Protein AF-A0A2V5LAB4-F1 (afdb_monomer_lite)

Radius of gyration: 20.46 Å; chains: 1; bounding box: 44×32×56 Å

Foldseek 3Di:
DVQVVLCPQLVVQLCVLCVVQQWDWDDDRPDIDIDHDVSCVVCVVVSVVSNQVSQVVSVHGDDPVPDDDDDLPDFDDDPQFTPSPATAHDPVLLVVLVVLLQCCLVPNNVVNCPVVPVCSLVVSVVSLVVRCVRPVVSSVVSVVSNVSGDD

Secondary structure (DSSP, 8-state):
-HHHHHTHHHHHHHHHHHHTTTEEEEEETTEEEEEE-HHHHHTHHHHHHHHHHHHHHTT----TTT-----TTS--EETTEE-SSS-B--HHHHHHHHHHHHHHHHH-GGGT-TT--TTHHHHHHHHHHHHHHH-HHHHHHHHHHHTT---

pLDDT: mean 91.55, std 5.49, range [58.28, 97.56]

InterPro domains:
  IPR000123 RNA-directed DNA polymerase (reverse transcriptase), msDNA [PR00866] (9-22)
  IPR000123 RNA-directed DNA polymerase (reverse transcriptase), msDNA [PR00866] (24-35)
  IPR000123 RNA-directed DNA polymerase (reverse transcriptase), msDNA [PR00866] (78-84)
  IPR000477 Reverse transcriptase domain [PS50878] (1-83)

Structure (mmCIF, N/CA/C/O backbone):
data_AF-A0A2V5LAB4-F1
#
_entry.id   AF-A0A2V5LAB4-F1
#
loop_
_atom_site.group_PDB
_atom_site.id
_atom_site.type_symbol
_atom_site.label_atom_id
_atom_site.label_alt_id
_atom_site.label_comp_id
_atom_site.label_asym_id
_atom_site.label_entity_id
_atom_site.label_seq_id
_atom_site.pdbx_PDB_ins_code
_atom_site.Cartn_x
_atom_site.Cartn_y
_atom_site.Cartn_z
_atom_site.occupancy
_atom_site.B_iso_or_equiv
_atom_site.auth_seq_id
_atom_site.auth_comp_id
_atom_site.auth_asym_id
_atom_site.auth_atom_id
_atom_site.pdbx_PDB_model_num
ATOM 1 N N . MET A 1 1 ? 6.592 -17.999 10.428 1.00 58.28 1 MET A N 1
ATOM 2 C CA . MET A 1 1 ? 5.174 -18.267 10.780 1.00 58.28 1 MET A CA 1
ATOM 3 C C . MET A 1 1 ? 4.836 -18.102 12.269 1.00 58.28 1 MET A C 1
ATOM 5 O O . MET A 1 1 ? 3.655 -18.005 12.567 1.00 58.28 1 MET A O 1
ATOM 9 N N . LEU A 1 2 ? 5.803 -17.979 13.193 1.00 68.94 2 LEU A N 1
ATOM 10 C CA . LEU A 1 2 ? 5.526 -17.732 14.624 1.00 68.94 2 LEU A CA 1
ATOM 11 C C . LEU A 1 2 ? 4.894 -16.354 14.903 1.00 68.94 2 LEU A C 1
ATOM 13 O O . LEU A 1 2 ? 3.949 -16.268 15.678 1.00 68.94 2 LEU A O 1
ATOM 17 N N . ALA A 1 3 ? 5.331 -15.303 14.199 1.00 68.25 3 ALA A N 1
ATOM 18 C CA . ALA A 1 3 ? 4.808 -13.942 14.380 1.00 68.25 3 ALA A CA 1
ATOM 19 C C . ALA A 1 3 ? 3.297 -13.800 14.084 1.00 68.25 3 ALA A C 1
ATOM 21 O O . ALA A 1 3 ? 2.609 -13.006 14.713 1.00 68.25 3 ALA A O 1
ATOM 22 N N . ASN A 1 4 ? 2.742 -14.590 13.157 1.00 76.69 4 ASN A N 1
ATOM 23 C CA . ASN A 1 4 ? 1.300 -14.548 12.875 1.00 76.69 4 ASN A CA 1
ATOM 24 C C . ASN A 1 4 ? 0.472 -15.225 13.975 1.00 76.69 4 ASN A C 1
ATOM 26 O O . ASN A 1 4 ? -0.653 -14.812 14.236 1.00 76.69 4 ASN A O 1
ATOM 30 N N . LEU A 1 5 ? 1.026 -16.252 14.626 1.00 77.44 5 LEU A N 1
ATOM 31 C CA . LEU A 1 5 ? 0.376 -16.941 15.741 1.00 77.44 5 LEU A CA 1
ATOM 32 C C . LEU A 1 5 ? 0.324 -16.054 16.987 1.00 77.44 5 LEU A C 1
ATOM 34 O O . LEU A 1 5 ? -0.711 -16.009 17.650 1.00 77.44 5 LEU A O 1
ATOM 38 N N . THR A 1 6 ? 1.396 -15.308 17.265 1.00 81.00 6 THR A N 1
ATOM 39 C CA . THR A 1 6 ? 1.445 -14.380 18.405 1.00 81.00 6 THR A CA 1
ATOM 40 C C . THR A 1 6 ? 0.463 -13.219 18.253 1.00 81.00 6 THR A C 1
ATOM 42 O O . THR A 1 6 ? -0.113 -12.782 19.241 1.00 81.00 6 THR A O 1
ATOM 45 N N . LEU A 1 7 ? 0.196 -12.768 17.022 1.00 87.12 7 LEU A N 1
ATOM 46 C CA . LEU A 1 7 ? -0.706 -11.642 16.750 1.00 87.12 7 LEU A CA 1
ATOM 47 C C . LEU A 1 7 ? -2.183 -12.040 16.608 1.00 87.12 7 LEU A C 1
ATOM 49 O O . LEU A 1 7 ? -3.032 -11.173 16.434 1.00 87.12 7 LEU A O 1
ATOM 53 N N . ARG A 1 8 ? -2.539 -13.326 16.719 1.00 89.50 8 ARG A N 1
ATOM 54 C CA . ARG A 1 8 ? -3.922 -13.787 16.491 1.00 89.50 8 ARG A CA 1
ATOM 55 C C . ARG A 1 8 ? -4.937 -13.144 17.447 1.00 89.50 8 ARG A C 1
ATOM 57 O O . ARG A 1 8 ? -6.062 -12.838 17.044 1.00 89.50 8 ARG A O 1
ATOM 64 N N . ARG A 1 9 ? -4.563 -12.966 18.720 1.00 92.00 9 ARG A N 1
ATOM 65 C CA . ARG A 1 9 ? -5.420 -12.307 19.722 1.00 92.00 9 ARG A CA 1
ATOM 66 C C . ARG A 1 9 ? -5.577 -10.821 19.424 1.00 92.00 9 ARG A C 1
ATOM 68 O O . ARG A 1 9 ? -6.711 -10.344 19.375 1.00 92.00 9 ARG A O 1
ATOM 75 N N . LEU A 1 10 ? -4.469 -10.146 19.114 1.00 93.69 10 LEU A N 1
ATOM 76 C CA . LEU A 1 10 ? -4.469 -8.763 18.650 1.00 93.69 10 LEU A CA 1
ATOM 77 C C . LEU A 1 10 ? -5.391 -8.576 17.438 1.00 93.69 10 LEU A C 1
ATOM 79 O O . LEU A 1 10 ? -6.288 -7.738 17.482 1.00 93.69 10 LEU A O 1
ATOM 83 N N . ASP A 1 11 ? -5.234 -9.403 16.404 1.00 94.44 11 ASP A N 1
ATOM 84 C CA . ASP A 1 11 ? -6.044 -9.350 15.183 1.00 94.44 11 ASP A CA 1
ATOM 85 C C . ASP A 1 11 ? -7.536 -9.506 15.477 1.00 94.44 11 ASP A C 1
ATOM 87 O O . ASP A 1 11 ? -8.357 -8.773 14.930 1.00 94.44 11 ASP A O 1
ATOM 91 N N . SER A 1 12 ? -7.895 -10.429 16.372 1.00 95.19 12 SER A N 1
ATOM 92 C CA . SER A 1 12 ? -9.293 -10.668 16.744 1.00 95.19 12 SER A CA 1
ATOM 93 C C . SER A 1 12 ? -9.901 -9.450 17.450 1.00 95.19 12 SER A C 1
ATOM 95 O O . SER A 1 12 ? -11.017 -9.038 17.131 1.00 95.19 12 SER A O 1
ATOM 97 N N . ARG A 1 13 ? -9.157 -8.830 18.376 1.00 97.12 13 ARG A N 1
ATOM 98 C CA . ARG A 1 13 ? -9.611 -7.637 19.109 1.00 97.12 13 ARG A CA 1
ATOM 99 C C . ARG A 1 13 ? -9.692 -6.407 18.212 1.00 97.12 13 ARG A C 1
ATOM 101 O O . ARG A 1 13 ? -10.677 -5.678 18.284 1.00 97.12 13 ARG A O 1
ATOM 108 N N . LEU A 1 14 ? -8.695 -6.190 17.354 1.00 96.88 14 LEU A N 1
ATOM 109 C CA . LEU A 1 14 ? -8.692 -5.086 16.392 1.00 96.88 14 LEU A CA 1
ATOM 110 C C . LEU A 1 14 ? -9.800 -5.239 15.348 1.00 96.88 14 LEU A C 1
ATOM 112 O O . LEU A 1 14 ? -10.445 -4.249 15.017 1.00 96.88 14 LEU A O 1
ATOM 116 N N . SER A 1 15 ? -10.079 -6.465 14.895 1.00 96.75 15 SER A N 1
ATOM 117 C CA . SER A 1 15 ? -11.211 -6.744 14.001 1.00 96.75 15 SER A CA 1
ATOM 118 C C . SER A 1 15 ? -12.547 -6.416 14.672 1.00 96.75 15 SER A C 1
ATOM 120 O O . SER A 1 15 ? -13.388 -5.753 14.072 1.00 96.75 15 SER A O 1
ATOM 122 N N . GLY A 1 16 ? -12.732 -6.817 15.936 1.00 96.81 16 GLY A N 1
ATOM 123 C CA . GLY A 1 16 ? -13.932 -6.471 16.705 1.00 96.81 16 GLY A CA 1
ATOM 124 C C . GLY A 1 16 ? -14.078 -4.964 16.940 1.00 96.81 16 GLY A C 1
ATOM 125 O O . GLY A 1 16 ? -15.166 -4.413 16.788 1.00 96.81 16 GLY A O 1
ATOM 126 N N . TRP A 1 17 ? -12.975 -4.278 17.253 1.00 97.56 17 TRP A N 1
ATOM 127 C CA . TRP A 1 17 ? -12.951 -2.822 17.415 1.00 97.56 17 TRP A CA 1
ATOM 128 C C . TRP A 1 17 ? -13.282 -2.082 16.117 1.00 97.56 17 TRP A C 1
ATOM 130 O O . TRP A 1 17 ? -14.062 -1.132 16.136 1.00 97.56 17 TRP A O 1
ATOM 140 N N . ALA A 1 18 ? -12.736 -2.540 14.988 1.00 96.81 18 ALA A N 1
ATOM 141 C CA . ALA A 1 18 ? -13.061 -2.014 13.669 1.00 96.81 18 ALA A CA 1
ATOM 142 C C . ALA A 1 18 ? -14.552 -2.203 13.352 1.00 96.81 18 ALA A C 1
ATOM 144 O O . ALA A 1 18 ? -15.227 -1.236 13.004 1.00 96.81 18 ALA A O 1
ATOM 145 N N . GLY A 1 19 ? -15.096 -3.399 13.600 1.00 96.31 19 GLY A N 1
ATOM 146 C CA . GLY A 1 19 ? -16.521 -3.683 13.419 1.00 96.31 19 GLY A CA 1
ATOM 147 C C . GLY A 1 19 ? -17.440 -2.771 14.240 1.00 96.31 19 GLY A C 1
ATOM 148 O O . GLY A 1 19 ? -18.453 -2.305 13.730 1.00 96.31 19 GLY A O 1
ATOM 149 N N . ALA A 1 20 ? -17.061 -2.422 15.475 1.00 95.44 20 ALA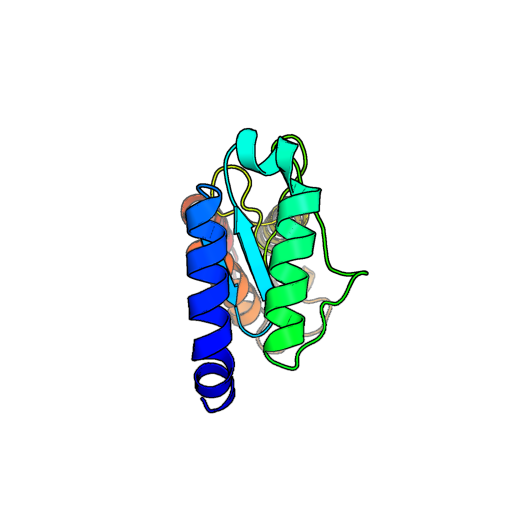 A N 1
ATOM 150 C CA . ALA A 1 20 ? -17.832 -1.501 16.321 1.00 95.44 20 ALA A CA 1
ATOM 151 C C . ALA A 1 20 ? -17.908 -0.055 15.779 1.00 95.44 20 ALA A C 1
ATOM 153 O O . ALA A 1 20 ? -18.730 0.738 16.242 1.00 95.44 20 ALA A O 1
ATOM 154 N N . PHE A 1 21 ? -17.050 0.297 14.820 1.00 94.94 21 PHE A N 1
ATOM 155 C CA . PHE A 1 21 ? -17.010 1.601 14.156 1.00 94.94 21 PHE A CA 1
ATOM 156 C C . PHE A 1 21 ? -17.391 1.532 12.672 1.00 94.94 21 PHE A C 1
ATOM 158 O O . PHE A 1 21 ? -17.196 2.522 11.968 1.00 94.94 21 PHE A O 1
ATOM 165 N N . ASP A 1 22 ? -17.916 0.395 12.200 1.00 94.56 22 ASP A N 1
ATOM 166 C CA . ASP A 1 22 ? -18.171 0.148 10.774 1.00 94.56 22 ASP A CA 1
ATOM 167 C C . ASP A 1 22 ? -16.910 0.388 9.914 1.00 94.56 22 ASP A C 1
ATOM 169 O O . ASP A 1 22 ? -16.917 1.036 8.866 1.00 94.56 22 ASP A O 1
ATOM 173 N N . ALA A 1 23 ? -15.773 -0.083 10.432 1.00 95.94 23 ALA A N 1
ATOM 174 C CA . ALA A 1 23 ? -14.464 0.024 9.812 1.00 95.94 23 ALA A CA 1
ATOM 175 C C . ALA A 1 23 ? -13.950 -1.352 9.373 1.00 95.94 23 ALA A C 1
ATOM 177 O O . ALA A 1 23 ? -14.206 -2.378 10.006 1.00 95.94 23 ALA A O 1
ATOM 178 N N . VAL A 1 24 ? -13.151 -1.362 8.311 1.00 95.69 24 VAL A N 1
ATOM 179 C CA . VAL A 1 24 ? -12.457 -2.543 7.797 1.00 95.69 24 VAL A CA 1
ATOM 180 C C . VAL A 1 24 ? -11.011 -2.514 8.270 1.00 95.69 24 VAL A C 1
ATOM 182 O O . VAL A 1 24 ? -10.303 -1.527 8.054 1.00 95.69 24 VAL A O 1
ATOM 185 N N . TYR A 1 25 ? -10.581 -3.610 8.892 1.00 96.00 25 TYR A N 1
ATOM 186 C CA . TYR A 1 25 ? -9.216 -3.835 9.356 1.00 96.00 25 TYR A CA 1
ATOM 187 C C . TYR A 1 25 ? -8.454 -4.754 8.399 1.00 96.00 25 TYR A C 1
ATOM 189 O O . TYR A 1 25 ? -8.953 -5.812 8.016 1.00 96.00 25 TYR A O 1
ATOM 197 N N . THR A 1 26 ? -7.217 -4.376 8.083 1.00 93.19 26 THR A N 1
ATOM 198 C CA . THR A 1 26 ? -6.272 -5.189 7.312 1.00 93.19 26 THR A CA 1
ATOM 199 C C . THR A 1 26 ? -4.893 -5.109 7.961 1.00 93.19 26 THR A C 1
ATOM 201 O O . THR A 1 26 ? -4.468 -4.032 8.378 1.00 93.19 26 THR A O 1
ATOM 204 N N . ARG A 1 27 ? -4.160 -6.228 8.004 1.00 91.88 27 ARG A N 1
ATOM 205 C CA . ARG A 1 27 ? -2.773 -6.281 8.490 1.00 91.88 27 ARG A CA 1
ATOM 206 C C . ARG A 1 27 ? -1.833 -6.868 7.449 1.00 91.88 27 ARG A C 1
ATOM 208 O O . ARG A 1 27 ? -2.132 -7.903 6.855 1.00 91.88 27 ARG A O 1
ATOM 215 N N . TYR A 1 28 ? -0.668 -6.250 7.295 1.00 88.75 28 TYR A N 1
ATOM 216 C CA . TYR A 1 28 ? 0.458 -6.797 6.546 1.00 88.75 28 TYR A CA 1
ATOM 217 C C . TYR A 1 28 ? 1.706 -6.771 7.430 1.00 88.75 28 TYR A C 1
ATOM 219 O O . TYR A 1 28 ? 2.227 -5.706 7.728 1.00 88.75 28 TYR A O 1
ATOM 227 N N . ALA A 1 29 ? 2.172 -7.943 7.873 1.00 86.88 29 ALA A N 1
ATOM 228 C CA . ALA A 1 29 ? 3.20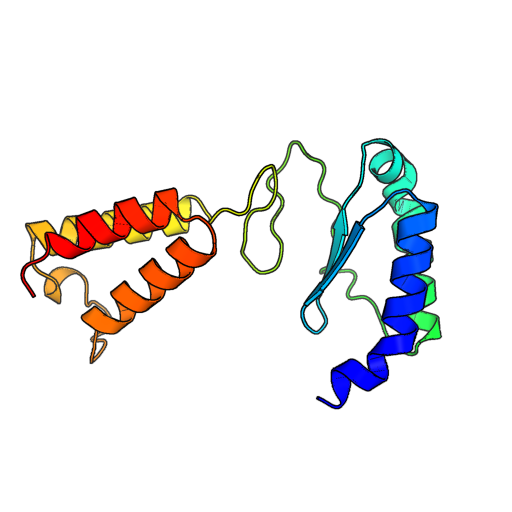7 -8.051 8.906 1.00 86.88 29 ALA A CA 1
ATOM 229 C C . ALA A 1 29 ? 2.846 -7.228 10.166 1.00 86.88 29 ALA A C 1
ATOM 231 O O . ALA A 1 29 ? 1.908 -7.613 10.871 1.00 86.88 29 ALA A O 1
ATOM 232 N N . ASP A 1 30 ? 3.570 -6.145 10.445 1.00 86.00 30 ASP A N 1
ATOM 233 C CA . ASP A 1 30 ? 3.363 -5.181 11.531 1.00 86.00 30 ASP A CA 1
ATOM 234 C C . ASP A 1 30 ? 2.553 -3.937 11.117 1.00 86.00 30 ASP A C 1
ATOM 236 O O . ASP A 1 30 ? 2.077 -3.201 11.984 1.00 86.00 30 ASP A O 1
ATOM 240 N N . ASP A 1 31 ? 2.341 -3.721 9.816 1.00 89.44 31 ASP A N 1
ATOM 241 C CA . ASP A 1 31 ? 1.534 -2.613 9.313 1.00 89.44 31 ASP A CA 1
ATOM 242 C C . ASP A 1 31 ? 0.039 -2.904 9.511 1.00 89.44 31 ASP A C 1
ATOM 244 O O . ASP A 1 31 ? -0.515 -3.865 8.967 1.00 89.44 31 ASP A O 1
ATOM 248 N N . LEU A 1 32 ? -0.624 -2.033 10.273 1.00 93.00 32 LEU A N 1
ATOM 249 C CA . LEU A 1 32 ? -2.066 -2.055 10.516 1.00 93.00 32 LEU A CA 1
ATOM 250 C C . LEU A 1 32 ? -2.741 -0.973 9.669 1.00 93.00 32 LEU A C 1
ATOM 252 O O . LEU A 1 32 ? -2.370 0.200 9.741 1.00 93.00 32 LEU A O 1
ATOM 256 N N . ALA A 1 33 ? -3.760 -1.348 8.904 1.00 94.62 33 ALA A N 1
ATOM 257 C CA . ALA A 1 33 ? -4.566 -0.431 8.111 1.00 94.62 33 ALA A CA 1
ATOM 258 C C . ALA A 1 33 ? -6.036 -0.521 8.523 1.00 94.62 33 ALA A C 1
ATOM 260 O O . ALA A 1 33 ? -6.592 -1.608 8.683 1.00 94.62 33 ALA A O 1
ATOM 261 N N . PHE A 1 34 ? -6.665 0.644 8.659 1.00 95.25 34 PHE A N 1
ATOM 262 C CA . PHE A 1 34 ? -8.085 0.779 8.953 1.00 95.25 34 PHE A CA 1
ATOM 263 C C . PHE A 1 34 ? -8.714 1.709 7.923 1.00 95.25 34 PHE A C 1
ATOM 265 O O . PHE A 1 34 ? -8.166 2.770 7.621 1.00 95.25 34 PHE A O 1
ATOM 272 N N . SER A 1 35 ? -9.861 1.313 7.384 1.00 93.50 35 SER A N 1
ATOM 273 C CA . SER A 1 35 ? -10.642 2.120 6.445 1.00 93.50 35 SER A CA 1
ATOM 274 C C . SER A 1 35 ? -12.101 2.153 6.874 1.00 93.50 35 SER A C 1
ATOM 276 O O . SER A 1 35 ? -12.567 1.237 7.541 1.00 93.50 35 SER A O 1
ATOM 278 N N . GLY A 1 36 ? -12.818 3.217 6.538 1.00 93.19 36 GLY A N 1
ATOM 279 C CA . GLY A 1 36 ? -14.211 3.380 6.931 1.00 93.19 36 GLY A CA 1
ATOM 280 C C . GLY A 1 36 ? -14.803 4.661 6.365 1.00 93.19 36 GLY A C 1
ATOM 281 O O . GLY A 1 36 ? -14.164 5.367 5.582 1.00 93.19 36 GLY A O 1
ATOM 282 N N . SER A 1 37 ? -16.041 4.944 6.755 1.00 91.75 37 SER A N 1
ATOM 283 C CA . SER A 1 37 ? -16.814 6.069 6.232 1.00 91.75 37 SER A CA 1
ATOM 284 C C . SER A 1 37 ? -16.415 7.418 6.852 1.00 91.75 37 SER A C 1
ATOM 286 O O . SER A 1 37 ? -15.557 7.515 7.737 1.00 91.75 37 SER A O 1
ATOM 288 N N . ALA A 1 38 ? -17.092 8.488 6.422 1.00 89.75 38 ALA A N 1
ATOM 289 C CA . ALA A 1 38 ? -16.983 9.799 7.058 1.00 89.75 38 ALA A CA 1
ATOM 290 C C . ALA A 1 38 ? -17.316 9.749 8.562 1.00 89.75 38 ALA A C 1
ATOM 292 O O . ALA A 1 38 ? -16.781 10.547 9.327 1.00 89.75 38 ALA A O 1
ATOM 293 N N . GLU A 1 39 ? -18.138 8.792 9.007 1.00 91.12 39 GLU A N 1
ATOM 294 C CA . GLU A 1 39 ? -18.451 8.610 10.425 1.00 91.12 39 GLU A CA 1
ATOM 295 C C . GLU A 1 39 ? -17.223 8.229 11.246 1.00 91.12 39 GLU A C 1
ATOM 297 O O . GLU A 1 39 ? -16.948 8.834 12.286 1.00 91.12 39 GLU A O 1
ATOM 302 N N . LEU A 1 40 ? -16.445 7.270 10.739 1.00 92.69 40 LEU A N 1
ATOM 303 C CA . LEU A 1 40 ? -15.176 6.893 11.341 1.00 92.69 40 LEU A CA 1
ATOM 304 C C . LEU A 1 40 ? -14.229 8.096 11.368 1.00 92.69 40 LEU A C 1
ATOM 306 O O . LEU A 1 40 ? -13.595 8.343 12.391 1.00 92.69 40 LEU A O 1
ATOM 310 N N . ALA A 1 41 ? -14.174 8.879 10.285 1.00 90.88 41 ALA A N 1
ATOM 311 C CA . ALA A 1 41 ? -13.324 10.066 10.213 1.00 90.88 41 ALA A CA 1
ATOM 312 C C . ALA A 1 41 ? -13.671 11.104 11.299 1.00 90.88 41 ALA A C 1
ATOM 314 O O . ALA A 1 41 ? -12.765 11.638 11.935 1.00 90.88 41 ALA A O 1
ATOM 315 N N . ARG A 1 42 ? -14.963 11.336 11.586 1.00 91.94 42 ARG A N 1
ATOM 316 C CA . ARG A 1 42 ? -15.403 12.232 12.679 1.00 91.94 42 ARG A CA 1
ATOM 317 C C . ARG A 1 42 ? -14.981 11.739 14.063 1.00 91.94 42 ARG A C 1
ATOM 319 O O . ARG A 1 42 ? -14.844 12.536 14.986 1.00 91.94 42 ARG A O 1
ATOM 326 N N . ARG A 1 43 ? -14.790 10.428 14.220 1.00 93.75 43 ARG A N 1
ATOM 327 C CA . ARG A 1 43 ? -14.442 9.767 15.486 1.00 93.75 43 ARG A CA 1
ATOM 328 C C . ARG A 1 43 ? -13.017 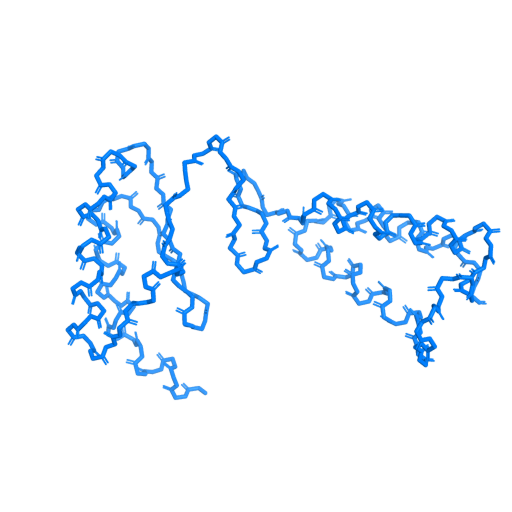9.205 15.482 1.00 93.75 43 ARG A C 1
ATOM 330 O O . ARG A 1 43 ? -12.692 8.381 16.339 1.00 93.75 43 ARG A O 1
ATOM 337 N N . ALA A 1 44 ? -12.168 9.655 14.556 1.00 92.31 44 ALA A N 1
ATOM 338 C CA . ALA A 1 44 ? -10.871 9.042 14.289 1.00 92.31 44 ALA A CA 1
ATOM 339 C C . ALA A 1 44 ? -9.947 9.052 15.516 1.00 92.31 44 ALA A C 1
ATOM 341 O O . ALA A 1 44 ? -9.325 8.038 15.818 1.00 92.31 44 ALA A O 1
ATOM 342 N N . ASP A 1 45 ? -9.923 10.135 16.294 1.00 92.88 45 ASP A N 1
ATOM 343 C CA . ASP A 1 45 ? -9.093 10.198 17.502 1.00 92.88 45 ASP A CA 1
ATOM 344 C C . ASP A 1 45 ? -9.535 9.186 18.567 1.00 92.88 45 ASP A C 1
ATOM 346 O O . ASP A 1 45 ? -8.709 8.539 19.212 1.00 92.88 45 ASP A O 1
ATOM 350 N N . ALA A 1 46 ? -10.849 9.026 18.759 1.00 94.25 46 ALA A N 1
ATOM 351 C CA . ALA A 1 46 ? -11.393 8.035 19.685 1.00 94.25 46 ALA A CA 1
ATOM 352 C C . ALA A 1 46 ? -11.091 6.610 19.205 1.00 94.25 46 ALA A C 1
ATOM 354 O O . ALA A 1 46 ? -10.706 5.756 20.006 1.00 94.25 46 ALA A O 1
ATOM 355 N N . PHE A 1 47 ? -11.207 6.383 17.896 1.00 95.44 47 PHE A N 1
ATOM 356 C CA . PHE A 1 47 ? -10.865 5.119 17.266 1.00 95.44 47 PHE A CA 1
ATOM 357 C C . PHE A 1 47 ? -9.388 4.758 17.470 1.00 95.44 47 PHE A C 1
ATOM 359 O O . PHE A 1 47 ? -9.089 3.664 17.953 1.00 95.44 47 PHE A O 1
ATOM 366 N N . VAL A 1 48 ? -8.472 5.687 17.171 1.00 94.75 48 VAL A N 1
ATOM 367 C CA . VAL A 1 48 ? -7.022 5.492 17.314 1.00 94.75 48 VAL A CA 1
ATOM 368 C C . VAL A 1 48 ? -6.644 5.248 18.771 1.00 94.75 48 VAL A C 1
ATOM 370 O O . VAL A 1 48 ? -5.853 4.348 19.038 1.00 94.75 48 VAL A O 1
ATOM 373 N N . ARG A 1 49 ? -7.235 5.970 19.734 1.00 94.69 49 ARG A N 1
ATOM 374 C CA . ARG A 1 49 ? -6.994 5.716 21.166 1.00 94.69 49 ARG A CA 1
ATOM 375 C C . ARG A 1 49 ? -7.419 4.310 21.594 1.00 94.69 49 ARG A C 1
ATOM 377 O O . ARG A 1 49 ? -6.688 3.661 22.339 1.00 94.69 49 ARG A O 1
ATOM 384 N N . GLY A 1 50 ? -8.574 3.834 21.129 1.00 95.88 50 GLY A N 1
ATOM 385 C CA . GLY A 1 50 ? -9.038 2.476 21.429 1.00 95.88 50 GLY A CA 1
ATOM 386 C C . GLY A 1 50 ? -8.142 1.405 20.811 1.00 95.88 50 GLY A C 1
ATOM 387 O O . GLY A 1 50 ? -7.722 0.480 21.506 1.00 95.88 50 GLY A O 1
ATOM 388 N N . ALA A 1 51 ? -7.757 1.583 19.546 1.00 95.25 51 ALA A N 1
ATOM 389 C CA . ALA A 1 51 ? -6.816 0.693 18.872 1.00 95.25 51 ALA A CA 1
ATOM 390 C C . ALA A 1 51 ? -5.448 0.676 19.578 1.00 95.25 51 ALA A C 1
ATOM 392 O O . ALA A 1 51 ? -4.899 -0.394 19.825 1.00 95.25 51 ALA A O 1
ATOM 393 N N . ALA A 1 52 ? -4.930 1.841 19.981 1.00 95.12 52 ALA A N 1
ATOM 394 C CA . ALA A 1 52 ? -3.682 1.960 20.733 1.00 95.12 52 ALA A CA 1
ATOM 395 C C . ALA A 1 52 ? -3.728 1.201 22.061 1.00 95.12 52 ALA A C 1
ATOM 397 O O . ALA A 1 52 ? -2.757 0.543 22.426 1.00 95.12 52 ALA A O 1
ATOM 398 N N . ARG A 1 53 ? -4.864 1.254 22.765 1.00 95.69 53 ARG A N 1
ATOM 399 C CA . ARG A 1 53 ? -5.047 0.517 24.015 1.00 95.69 53 ARG A CA 1
ATOM 400 C C . ARG A 1 53 ? -5.075 -0.991 23.795 1.00 95.69 53 ARG A C 1
ATOM 402 O O . ARG A 1 53 ? -4.411 -1.708 24.526 1.00 95.69 53 ARG A O 1
ATOM 409 N N . ILE A 1 54 ? -5.762 -1.459 22.754 1.00 96.00 54 ILE A N 1
ATOM 410 C CA . ILE A 1 54 ? -5.754 -2.880 22.379 1.00 96.00 54 ILE A CA 1
ATOM 411 C C . ILE A 1 54 ? -4.327 -3.349 22.066 1.00 96.00 54 ILE A C 1
ATOM 413 O O . ILE A 1 54 ? -3.915 -4.398 22.548 1.00 96.00 54 ILE A O 1
ATOM 417 N N . VAL A 1 55 ? -3.562 -2.564 21.303 1.00 94.44 55 VAL A N 1
ATOM 418 C CA . VAL A 1 55 ? -2.160 -2.874 20.974 1.00 94.44 55 VAL A CA 1
ATOM 419 C C . VAL A 1 55 ? -1.295 -2.948 22.238 1.00 94.44 55 VAL A C 1
ATOM 421 O O . VAL A 1 55 ? -0.530 -3.899 22.389 1.00 94.44 55 VAL A O 1
ATOM 424 N N . ALA A 1 56 ? -1.457 -1.999 23.164 1.00 94.44 56 ALA A N 1
ATOM 425 C CA . ALA A 1 56 ? -0.744 -1.984 24.441 1.00 94.44 56 ALA A CA 1
ATOM 426 C C . ALA A 1 56 ? -1.099 -3.179 25.340 1.00 94.44 56 ALA A C 1
ATOM 428 O O . ALA A 1 56 ? -0.204 -3.803 25.907 1.00 94.44 56 ALA A O 1
ATOM 429 N N . ASP A 1 57 ? -2.383 -3.533 25.432 1.00 94.56 57 ASP A N 1
ATOM 430 C CA . ASP A 1 57 ? -2.861 -4.666 26.233 1.00 94.56 57 ASP A CA 1
ATOM 431 C C . ASP A 1 57 ? -2.315 -6.014 25.728 1.00 94.56 57 ASP A C 1
ATOM 433 O O . ASP A 1 57 ? -2.175 -6.956 26.504 1.00 94.56 57 ASP A O 1
ATOM 437 N N . GLU A 1 58 ? -2.009 -6.121 24.432 1.00 92.44 58 GLU A N 1
ATOM 438 C CA . GLU A 1 58 ? -1.379 -7.305 23.830 1.00 92.44 58 GLU A CA 1
ATOM 439 C C . GLU A 1 58 ? 0.162 -7.268 23.919 1.00 92.44 58 GLU A C 1
ATOM 441 O O . GLU A 1 58 ? 0.834 -8.137 23.370 1.00 92.44 58 GLU A O 1
ATOM 446 N N . GLY A 1 59 ? 0.741 -6.285 24.621 1.00 91.81 59 GLY A N 1
ATOM 447 C CA . GLY A 1 59 ? 2.184 -6.185 24.861 1.00 91.81 59 GLY A CA 1
ATOM 448 C C . GLY A 1 59 ? 2.977 -5.513 23.737 1.00 91.81 59 GLY A C 1
ATOM 449 O O . GLY A 1 59 ? 4.195 -5.676 23.660 1.00 91.81 59 GLY A O 1
ATOM 450 N N . HIS A 1 60 ? 2.312 -4.755 22.862 1.00 90.81 60 HIS A N 1
ATOM 451 C CA . HIS A 1 60 ? 2.933 -4.051 21.742 1.00 90.81 60 HIS A CA 1
ATOM 452 C C . HIS A 1 60 ? 2.839 -2.527 21.902 1.00 90.81 60 HIS A C 1
ATOM 454 O O . HIS A 1 60 ? 2.056 -2.006 22.690 1.00 90.81 60 HIS A O 1
ATOM 460 N N . ALA A 1 61 ? 3.623 -1.783 21.122 1.00 89.44 61 ALA A N 1
ATOM 461 C CA . ALA A 1 61 ? 3.581 -0.323 21.109 1.00 89.44 61 ALA A CA 1
ATOM 462 C C . ALA A 1 61 ? 3.331 0.197 19.692 1.00 89.44 61 ALA A C 1
ATOM 464 O O . ALA A 1 61 ? 3.949 -0.264 18.733 1.00 89.44 61 ALA A O 1
ATOM 465 N N . LEU A 1 62 ? 2.444 1.187 19.560 1.00 89.62 62 LEU A N 1
ATOM 466 C CA . LEU A 1 62 ? 2.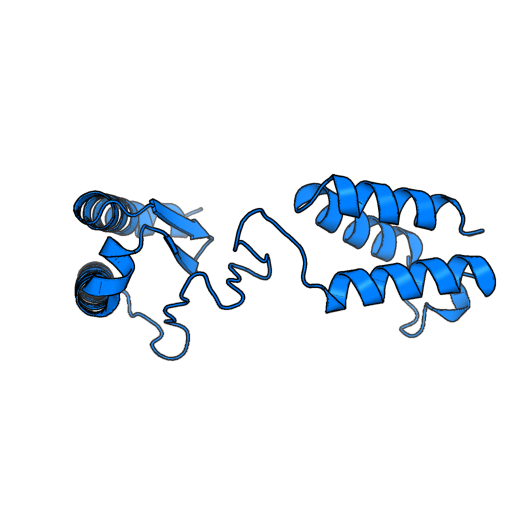260 1.893 18.295 1.00 89.62 62 LEU A CA 1
ATOM 467 C C . LEU A 1 62 ? 3.412 2.865 18.046 1.00 89.62 62 LEU A C 1
ATOM 469 O O . LEU A 1 62 ? 3.828 3.612 18.932 1.00 89.62 62 LEU A O 1
ATOM 473 N N . ASN A 1 63 ? 3.863 2.931 16.797 1.00 88.88 63 ASN A N 1
ATOM 474 C CA . ASN A 1 63 ? 4.796 3.962 16.370 1.00 88.88 63 ASN A CA 1
ATOM 475 C C . ASN A 1 63 ? 4.034 5.250 16.020 1.00 88.88 63 ASN A C 1
ATOM 477 O O . ASN A 1 63 ? 3.559 5.412 14.898 1.00 88.88 63 ASN A O 1
ATOM 481 N N . GLY A 1 64 ? 3.959 6.190 16.967 1.00 83.88 64 GLY A N 1
ATOM 482 C CA . GLY A 1 64 ? 3.233 7.454 16.791 1.00 83.88 64 GLY A CA 1
ATOM 483 C C . GLY A 1 64 ? 3.706 8.316 15.612 1.00 83.88 64 GLY A C 1
ATOM 484 O O . GLY A 1 64 ? 2.898 9.028 15.027 1.00 83.88 64 GLY A O 1
ATOM 485 N N . LEU A 1 65 ? 4.977 8.212 15.200 1.00 85.88 65 LEU A N 1
ATOM 486 C CA . LEU A 1 65 ? 5.499 8.926 14.023 1.00 85.88 65 LEU A CA 1
ATOM 487 C C . LEU A 1 65 ? 4.993 8.329 12.700 1.00 85.88 65 LEU A 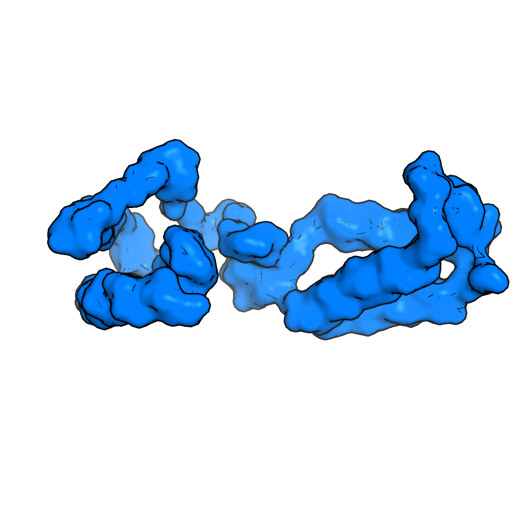C 1
ATOM 489 O O . LEU A 1 65 ? 4.970 9.010 11.668 1.00 85.88 65 LEU A O 1
ATOM 493 N N . LYS A 1 66 ? 4.616 7.046 12.719 1.00 84.69 66 LYS A N 1
ATOM 494 C CA . LYS A 1 66 ? 4.055 6.320 11.575 1.00 84.69 66 LYS A CA 1
ATOM 495 C C . LYS A 1 66 ? 2.526 6.262 11.596 1.00 84.69 66 LYS A C 1
ATOM 497 O O . LYS A 1 66 ? 1.937 6.065 10.537 1.00 84.69 66 LYS A O 1
ATOM 502 N N . THR A 1 67 ? 1.883 6.474 12.745 1.00 88.44 67 THR A N 1
ATOM 503 C CA . THR A 1 67 ? 0.419 6.542 12.853 1.00 88.44 67 THR A CA 1
ATOM 504 C C . THR A 1 67 ? -0.105 7.785 12.140 1.00 88.44 67 THR A C 1
ATOM 506 O O . THR A 1 67 ? 0.217 8.913 12.511 1.00 88.44 67 THR A O 1
ATOM 509 N N . ARG A 1 68 ? -0.925 7.592 11.104 1.00 90.06 68 ARG A N 1
ATOM 510 C CA . ARG A 1 68 ? -1.489 8.684 10.300 1.00 90.06 68 ARG A CA 1
ATOM 511 C C . ARG A 1 68 ? -2.967 8.449 10.023 1.00 90.06 68 ARG A C 1
ATOM 513 O O . ARG A 1 68 ? -3.391 7.317 9.818 1.00 90.06 68 ARG A O 1
ATOM 520 N N . ILE A 1 69 ? -3.726 9.540 9.973 1.00 91.00 69 ILE A N 1
ATOM 521 C CA . ILE A 1 69 ? -5.124 9.565 9.538 1.00 91.00 69 ILE A CA 1
ATOM 522 C C . ILE A 1 69 ? -5.162 10.327 8.214 1.00 91.00 69 ILE A C 1
ATOM 524 O O . ILE A 1 69 ? -4.711 11.470 8.141 1.00 91.00 69 ILE A O 1
ATOM 528 N N . HIS A 1 70 ? -5.681 9.694 7.164 1.00 89.38 70 HIS A N 1
ATOM 529 C CA . HIS A 1 70 ? -5.739 10.280 5.828 1.00 89.38 70 HIS A CA 1
ATOM 530 C C . HIS A 1 70 ? -7.195 10.429 5.366 1.00 89.38 70 HIS A C 1
ATOM 532 O O . HIS A 1 70 ? -7.841 9.410 5.105 1.00 89.38 70 HIS A O 1
ATOM 538 N N . PRO A 1 71 ? -7.724 11.660 5.224 1.00 86.38 71 PRO A N 1
ATOM 539 C CA . PRO A 1 71 ? -9.049 11.868 4.646 1.00 86.38 71 PRO A CA 1
ATOM 540 C C . PRO A 1 71 ? -9.076 11.479 3.160 1.00 86.38 71 PRO A C 1
ATOM 542 O O . PRO A 1 71 ? -8.043 11.460 2.494 1.00 86.38 71 PRO A O 1
ATOM 545 N N . ALA A 1 72 ? -10.266 11.221 2.614 1.00 84.19 72 ALA A N 1
ATOM 546 C CA . ALA A 1 72 ? -10.428 10.782 1.222 1.00 84.19 72 ALA A CA 1
ATOM 547 C C . ALA A 1 72 ? -9.873 11.778 0.180 1.00 84.19 72 ALA A C 1
ATOM 549 O O . ALA A 1 72 ? -9.431 11.372 -0.892 1.00 84.19 72 ALA A O 1
ATOM 550 N N . GLY A 1 73 ? -9.857 13.078 0.506 1.00 84.50 73 GLY A N 1
ATOM 551 C CA . GLY A 1 73 ? -9.380 14.144 -0.385 1.00 84.50 73 GLY A CA 1
ATOM 552 C C . GLY A 1 73 ? -7.858 14.248 -0.533 1.00 84.50 73 GLY A C 1
ATOM 553 O O . GLY A 1 73 ? -7.384 15.046 -1.338 1.00 84.50 73 GLY A O 1
ATOM 554 N N . VAL A 1 74 ? -7.075 13.469 0.220 1.00 87.69 74 VAL A N 1
ATOM 555 C CA . VAL A 1 74 ? -5.612 13.416 0.073 1.00 87.69 74 VAL A CA 1
ATOM 556 C C . VAL A 1 74 ? -5.177 12.041 -0.410 1.00 87.69 74 VAL A C 1
ATOM 558 O O . VAL A 1 74 ? -5.895 11.058 -0.257 1.00 87.69 74 VAL A O 1
ATOM 561 N N . ARG A 1 75 ? -3.974 11.941 -0.981 1.00 86.88 75 ARG A N 1
ATOM 562 C CA . ARG A 1 75 ? -3.416 10.644 -1.382 1.00 86.88 75 ARG A CA 1
ATOM 563 C C . ARG A 1 75 ? -3.312 9.711 -0.170 1.00 86.88 75 ARG A C 1
ATOM 565 O O . ARG A 1 75 ? -2.599 10.016 0.783 1.00 86.88 75 ARG A O 1
ATOM 572 N N . GLN A 1 76 ? -3.956 8.557 -0.267 1.00 90.69 76 GLN A N 1
ATOM 573 C CA . GLN A 1 76 ? -3.910 7.464 0.695 1.00 90.69 76 GLN A CA 1
ATOM 574 C C . GLN A 1 76 ? -3.016 6.364 0.132 1.00 90.69 76 GLN A C 1
ATOM 576 O O . GLN A 1 76 ? -3.234 5.891 -0.985 1.00 90.69 76 GLN A O 1
ATOM 581 N N . SER A 1 77 ? -1.997 5.963 0.891 1.00 89.44 77 SER A N 1
ATOM 582 C CA . SER A 1 77 ? -1.102 4.874 0.504 1.00 89.44 77 SER A CA 1
ATOM 583 C C . SER A 1 77 ? -0.892 3.896 1.647 1.00 89.44 77 SER A C 1
ATOM 585 O O . SER A 1 77 ? -0.583 4.320 2.758 1.00 89.44 77 SER A O 1
ATOM 587 N N . VAL A 1 78 ? -0.989 2.607 1.342 1.00 86.75 78 VAL A N 1
ATOM 588 C CA . VAL A 1 78 ? -0.716 1.493 2.253 1.00 86.75 78 VAL A CA 1
ATOM 589 C C . VAL A 1 78 ? 0.367 0.642 1.605 1.00 86.75 78 VAL A C 1
ATOM 591 O O . VAL A 1 78 ? 0.260 0.321 0.423 1.00 86.75 78 VAL A O 1
ATOM 594 N N . THR A 1 79 ? 1.451 0.361 2.336 1.00 84.62 79 THR A N 1
ATOM 595 C CA . THR A 1 79 ? 2.593 -0.448 1.856 1.00 84.62 79 THR A CA 1
ATOM 596 C C . THR A 1 79 ? 3.102 -0.053 0.454 1.00 84.62 79 THR A C 1
ATOM 598 O O . THR A 1 79 ? 3.405 -0.905 -0.376 1.00 84.62 79 THR A O 1
ATOM 601 N N . GLY A 1 80 ? 3.139 1.251 0.147 1.00 83.06 80 GLY A N 1
ATOM 602 C CA . GLY A 1 80 ? 3.581 1.780 -1.156 1.00 83.06 80 GLY A CA 1
ATOM 603 C C . GLY A 1 80 ? 2.536 1.760 -2.284 1.00 83.06 80 GLY A C 1
ATOM 604 O O . GLY A 1 80 ? 2.776 2.344 -3.341 1.00 83.06 80 GLY A O 1
ATOM 605 N N . VAL A 1 81 ? 1.359 1.172 -2.062 1.00 87.19 81 VAL A N 1
ATOM 606 C CA . VAL A 1 81 ? 0.235 1.148 -3.011 1.00 87.19 81 VAL A CA 1
ATOM 607 C C . VAL A 1 81 ? -0.744 2.269 -2.673 1.00 87.19 81 VAL A C 1
ATOM 609 O O . VAL A 1 81 ? -1.128 2.446 -1.521 1.00 87.19 81 VAL A O 1
ATOM 612 N N . VAL A 1 82 ? -1.160 3.039 -3.675 1.00 91.06 82 VAL A N 1
ATOM 613 C CA . VAL A 1 82 ? -2.212 4.055 -3.545 1.00 91.06 82 VAL A CA 1
ATOM 614 C C . VAL A 1 82 ? -3.575 3.367 -3.538 1.00 91.06 82 VAL A C 1
ATOM 616 O O . VAL A 1 82 ? -3.828 2.521 -4.393 1.00 91.06 82 VAL A O 1
ATOM 619 N N . VAL A 1 83 ? -4.447 3.730 -2.594 1.00 90.88 83 VAL A N 1
ATOM 620 C CA . VAL A 1 83 ? -5.705 3.002 -2.322 1.00 90.88 83 VAL A CA 1
ATOM 621 C C . VAL A 1 83 ? -6.964 3.879 -2.308 1.00 90.88 83 VAL A C 1
ATOM 623 O O . VAL A 1 83 ? -8.021 3.387 -1.943 1.00 90.88 83 VAL A O 1
ATOM 626 N N . ASN A 1 84 ? -6.879 5.150 -2.723 1.00 86.50 84 ASN A N 1
ATOM 627 C CA . ASN A 1 84 ? -7.993 6.116 -2.654 1.00 86.50 84 ASN A CA 1
ATOM 628 C C . ASN A 1 84 ? -9.336 5.610 -3.214 1.00 86.50 84 ASN A C 1
ATOM 630 O O . ASN A 1 84 ? -10.374 5.818 -2.603 1.00 86.50 84 ASN A O 1
ATOM 634 N N . GLU A 1 85 ? -9.312 4.984 -4.390 1.00 83.75 85 GLU A N 1
ATOM 635 C CA . GLU A 1 85 ? -10.514 4.447 -5.059 1.00 83.75 85 GLU A CA 1
ATOM 636 C C . GLU A 1 85 ? -10.301 2.995 -5.483 1.00 83.75 85 GLU A C 1
ATOM 638 O O . GLU A 1 85 ? -11.163 2.135 -5.337 1.00 83.75 85 GLU A O 1
ATOM 643 N N . ARG A 1 86 ? -9.114 2.721 -6.022 1.00 85.81 86 ARG A N 1
ATOM 644 C CA . ARG A 1 86 ? -8.641 1.397 -6.410 1.00 85.81 86 ARG A CA 1
ATOM 645 C C . ARG A 1 86 ? -7.148 1.310 -6.157 1.00 85.81 86 ARG A C 1
ATOM 647 O O . ARG A 1 86 ? -6.468 2.340 -6.124 1.00 85.81 86 ARG A O 1
ATOM 654 N N . THR A 1 87 ? -6.639 0.088 -6.055 1.00 88.00 87 THR A N 1
ATOM 655 C CA . THR A 1 87 ? -5.202 -0.163 -5.958 1.00 88.00 87 THR A CA 1
ATOM 656 C C . THR A 1 87 ? -4.484 0.431 -7.162 1.00 88.00 87 THR A C 1
ATOM 658 O O . THR A 1 87 ? -4.849 0.224 -8.324 1.00 88.00 87 THR A O 1
ATOM 661 N N . ASN A 1 88 ? -3.475 1.243 -6.885 1.00 90.62 88 ASN A N 1
ATOM 662 C CA . ASN A 1 88 ? -2.755 1.964 -7.912 1.00 90.62 88 ASN A CA 1
ATOM 663 C C . ASN A 1 88 ? -1.300 2.172 -7.507 1.00 90.62 88 ASN A C 1
ATOM 665 O O . ASN A 1 88 ? -0.957 2.238 -6.331 1.00 90.62 88 ASN A O 1
ATOM 669 N N . ILE A 1 89 ? -0.440 2.316 -8.503 1.00 90.19 89 ILE A N 1
ATOM 670 C CA . ILE A 1 89 ? 0.952 2.698 -8.285 1.00 90.19 89 ILE A CA 1
ATOM 671 C C . ILE A 1 89 ? 1.078 4.217 -8.234 1.00 90.19 89 ILE A C 1
ATOM 673 O O . ILE A 1 89 ? 0.232 4.953 -8.766 1.00 90.19 89 ILE A O 1
ATOM 677 N N . THR A 1 90 ? 2.160 4.698 -7.629 1.00 89.19 90 THR A N 1
ATOM 678 C CA . THR A 1 90 ? 2.430 6.136 -7.605 1.00 89.19 90 THR A CA 1
ATOM 679 C C . THR A 1 90 ? 2.599 6.670 -9.029 1.00 89.19 90 THR A C 1
ATOM 681 O O . THR A 1 90 ? 3.130 5.999 -9.918 1.00 89.19 90 THR A O 1
ATOM 684 N N . ARG A 1 91 ? 2.123 7.898 -9.274 1.00 88.75 91 ARG A N 1
ATOM 685 C CA . ARG A 1 91 ? 2.261 8.539 -10.591 1.00 88.75 91 ARG A CA 1
ATOM 686 C C . ARG A 1 91 ? 3.730 8.665 -10.997 1.00 88.75 91 ARG A C 1
ATOM 688 O O . ARG A 1 91 ? 4.067 8.344 -12.127 1.00 88.75 91 ARG A O 1
ATOM 695 N N . SER A 1 92 ? 4.586 9.065 -10.061 1.00 91.00 92 SER A N 1
ATOM 696 C CA . SER A 1 92 ? 6.031 9.192 -10.264 1.00 91.00 92 SER A CA 1
ATOM 697 C C . SER A 1 92 ? 6.679 7.883 -10.707 1.00 91.00 92 SER A C 1
ATOM 699 O O . SER A 1 92 ? 7.472 7.882 -11.641 1.00 91.00 92 SER A O 1
ATOM 701 N N . GLU A 1 93 ? 6.322 6.761 -10.081 1.00 91.69 93 GLU A N 1
ATOM 702 C CA . GLU A 1 93 ? 6.867 5.454 -10.451 1.00 91.69 93 GLU A CA 1
ATOM 703 C C . GLU A 1 93 ? 6.394 5.008 -11.835 1.00 91.69 93 GLU A C 1
ATOM 705 O O . GLU A 1 93 ? 7.185 4.508 -12.636 1.00 91.69 93 GLU A O 1
ATOM 710 N N . PHE A 1 94 ? 5.114 5.226 -12.140 1.00 93.62 94 PHE A N 1
ATOM 711 C CA . PHE A 1 94 ? 4.568 4.904 -13.451 1.00 93.62 94 PHE A CA 1
ATOM 712 C C . PHE A 1 94 ? 5.212 5.725 -14.566 1.00 93.62 94 PHE A C 1
ATOM 714 O O . PHE A 1 94 ? 5.571 5.173 -15.606 1.00 93.62 94 PHE A O 1
ATOM 721 N N . ASP A 1 95 ? 5.351 7.033 -14.349 1.00 94.75 95 ASP A N 1
ATOM 722 C CA . ASP A 1 95 ? 5.934 7.955 -15.318 1.00 94.75 95 ASP A CA 1
ATOM 723 C C . ASP A 1 95 ? 7.425 7.646 -15.523 1.00 94.75 95 ASP A C 1
ATOM 725 O O . ASP A 1 95 ? 7.884 7.622 -16.665 1.00 94.75 95 ASP A O 1
ATOM 729 N N . LEU A 1 96 ? 8.153 7.288 -14.456 1.00 94.81 96 LEU A N 1
ATOM 730 C CA . LEU A 1 96 ? 9.536 6.813 -14.539 1.00 94.81 96 LEU A CA 1
ATOM 731 C C . LEU A 1 96 ? 9.650 5.533 -15.376 1.00 94.81 96 LEU A C 1
ATOM 733 O O . LEU A 1 96 ? 10.446 5.485 -16.310 1.00 94.81 96 LEU A O 1
ATOM 737 N N . LEU A 1 97 ? 8.851 4.503 -15.076 1.00 95.12 97 LEU A N 1
ATOM 738 C CA . LEU A 1 97 ? 8.865 3.248 -15.835 1.00 95.12 97 LEU A CA 1
ATOM 739 C C . LEU A 1 97 ? 8.523 3.480 -17.305 1.00 95.12 97 LEU A C 1
ATOM 741 O O . LEU A 1 97 ? 9.207 2.974 -18.189 1.00 95.12 97 LEU A O 1
ATOM 745 N N . LYS A 1 98 ? 7.496 4.288 -17.577 1.00 96.31 98 LYS A N 1
ATOM 746 C CA . LYS A 1 98 ? 7.109 4.648 -18.941 1.00 96.31 98 LYS A CA 1
ATOM 747 C C . LYS A 1 98 ? 8.248 5.358 -19.679 1.00 96.31 98 LYS A C 1
ATOM 749 O O . LYS A 1 98 ? 8.495 5.045 -20.841 1.00 96.31 98 LYS A O 1
ATOM 754 N N . ALA A 1 99 ? 8.930 6.298 -19.022 1.00 96.19 99 ALA A N 1
ATOM 755 C CA . ALA A 1 99 ? 10.061 7.017 -19.600 1.00 96.19 99 ALA A CA 1
ATOM 756 C C . ALA A 1 99 ? 11.229 6.073 -19.913 1.00 96.19 99 ALA A C 1
ATOM 758 O O . ALA A 1 99 ? 11.747 6.110 -21.024 1.00 96.19 99 ALA A O 1
ATOM 759 N N . VAL A 1 100 ? 11.581 5.176 -18.985 1.00 95.94 100 VAL A N 1
ATOM 760 C CA . VAL A 1 100 ? 12.628 4.167 -19.200 1.00 95.94 100 VAL A CA 1
ATOM 761 C C . VAL A 1 100 ? 12.291 3.285 -20.400 1.00 95.94 100 VAL A C 1
ATOM 763 O O . VAL A 1 100 ? 13.100 3.185 -21.312 1.00 95.94 100 VAL A O 1
ATOM 766 N N . LEU A 1 101 ? 11.084 2.714 -20.464 1.00 96.25 101 LEU A N 1
ATOM 767 C CA . LEU A 1 101 ? 10.686 1.848 -21.582 1.00 96.25 101 LEU A CA 1
ATOM 768 C C . LEU A 1 101 ? 10.696 2.586 -22.922 1.00 96.25 101 LEU A C 1
ATOM 770 O O . LEU A 1 101 ? 11.170 2.051 -23.923 1.00 96.25 101 LEU A O 1
ATOM 774 N N . ARG A 1 102 ? 10.211 3.834 -22.940 1.00 95.69 102 ARG A N 1
ATOM 775 C CA . ARG A 1 102 ? 10.258 4.677 -24.137 1.00 95.69 102 ARG A CA 1
ATOM 776 C C . ARG A 1 102 ? 11.696 4.931 -24.576 1.00 95.69 102 ARG A C 1
ATOM 778 O O . ARG A 1 102 ? 11.983 4.801 -25.759 1.00 95.69 102 ARG A O 1
ATOM 785 N N . ASN A 1 103 ? 12.581 5.274 -23.648 1.00 95.69 103 ASN A N 1
ATOM 786 C CA . ASN A 1 103 ? 13.978 5.538 -23.961 1.00 95.69 103 ASN A CA 1
ATOM 787 C C . ASN A 1 103 ? 14.701 4.272 -24.425 1.00 95.69 103 ASN A C 1
ATOM 789 O O . ASN A 1 103 ? 15.446 4.347 -25.392 1.00 95.69 103 ASN A O 1
ATOM 793 N N . CYS A 1 104 ? 14.432 3.109 -23.822 1.00 95.75 104 CYS A N 1
ATOM 794 C CA . CYS A 1 104 ? 14.966 1.832 -24.297 1.00 95.75 104 CYS A CA 1
ATOM 795 C C . CYS A 1 104 ? 14.537 1.539 -25.740 1.00 95.75 104 CYS A C 1
ATOM 797 O O . CYS A 1 104 ? 15.344 1.077 -26.537 1.00 95.75 104 CYS A O 1
ATOM 799 N N . ALA A 1 105 ? 13.283 1.834 -26.097 1.00 94.38 105 ALA A N 1
ATOM 800 C CA . ALA A 1 105 ? 12.787 1.615 -27.454 1.00 94.38 105 ALA A CA 1
ATOM 801 C C . ALA A 1 105 ? 13.409 2.571 -28.492 1.00 94.38 105 ALA A C 1
ATOM 803 O O . ALA A 1 105 ? 13.458 2.234 -29.669 1.00 94.38 105 ALA A O 1
ATOM 804 N N . VAL A 1 106 ? 13.862 3.762 -28.080 1.00 95.12 106 VAL A N 1
ATOM 805 C CA . VAL A 1 106 ? 14.443 4.776 -28.984 1.00 95.12 106 VAL A CA 1
ATOM 806 C C . VAL A 1 106 ? 15.971 4.690 -29.045 1.00 95.12 106 VAL A C 1
ATOM 808 O O . VAL A 1 106 ? 16.553 4.863 -30.111 1.00 95.12 106 VAL A O 1
ATOM 811 N N . HIS A 1 107 ? 16.624 4.442 -27.912 1.00 94.31 107 HIS A N 1
ATOM 812 C CA . HIS A 1 107 ? 18.077 4.544 -27.741 1.00 94.31 107 HIS A CA 1
ATOM 813 C C . HIS A 1 107 ? 18.744 3.209 -27.371 1.00 94.31 107 HIS A C 1
ATOM 815 O O . HIS A 1 107 ? 19.949 3.174 -27.142 1.00 94.31 107 HIS A O 1
ATOM 821 N N . GLY A 1 108 ? 17.974 2.122 -27.291 1.00 92.38 108 GLY A N 1
ATOM 822 C CA . GLY A 1 108 ? 18.440 0.811 -26.845 1.00 92.38 108 GLY A CA 1
ATOM 823 C C . GLY A 1 108 ? 18.463 0.659 -25.314 1.00 92.38 108 GLY A C 1
ATOM 824 O O . GLY A 1 108 ? 18.527 1.660 -24.585 1.00 92.38 108 GLY A O 1
ATOM 825 N N . PRO A 1 109 ? 18.402 -0.584 -24.800 1.00 91.88 109 PRO A N 1
ATOM 826 C CA . PRO A 1 109 ? 18.342 -0.878 -23.364 1.00 91.88 109 PRO A CA 1
ATOM 827 C C . PRO A 1 109 ? 19.585 -0.402 -22.597 1.00 91.88 109 PRO A C 1
ATOM 829 O O . PRO A 1 109 ? 19.450 0.113 -21.486 1.00 91.88 109 PRO A O 1
ATOM 832 N N . GLU A 1 110 ? 20.766 -0.462 -23.217 1.00 91.62 110 GLU A N 1
ATOM 833 C CA . GLU A 1 110 ? 22.029 -0.011 -22.612 1.00 91.62 110 GLU A CA 1
ATOM 834 C C . GLU A 1 110 ? 22.012 1.472 -22.225 1.00 91.62 110 GLU A C 1
ATOM 836 O O . GLU A 1 110 ? 22.589 1.865 -21.214 1.00 91.62 110 GLU A O 1
ATOM 841 N N . SER A 1 111 ? 21.264 2.307 -22.957 1.00 91.56 111 SER A N 1
ATOM 842 C CA . SER A 1 111 ? 21.135 3.735 -22.635 1.00 91.56 111 SER A CA 1
ATOM 843 C C . SER A 1 111 ? 20.491 3.994 -21.266 1.00 91.56 111 SER A C 1
ATOM 845 O O . SER A 1 111 ? 20.681 5.062 -20.677 1.00 91.56 111 SER A O 1
ATOM 847 N N . GLN A 1 112 ? 19.682 3.047 -20.775 1.00 94.56 112 GLN A N 1
ATOM 848 C CA . GLN A 1 112 ? 18.958 3.165 -19.510 1.00 94.56 112 GLN A CA 1
ATOM 849 C C . GLN A 1 112 ? 19.531 2.268 -18.407 1.00 94.56 112 GLN A C 1
ATOM 851 O O . GLN A 1 112 ? 19.186 2.482 -17.244 1.00 94.56 112 GLN A O 1
ATOM 856 N N . ASN A 1 113 ? 20.429 1.328 -18.725 1.00 92.38 113 ASN A N 1
ATOM 857 C CA . ASN A 1 113 ? 21.096 0.462 -17.749 1.00 92.38 113 ASN A CA 1
ATOM 858 C C . ASN A 1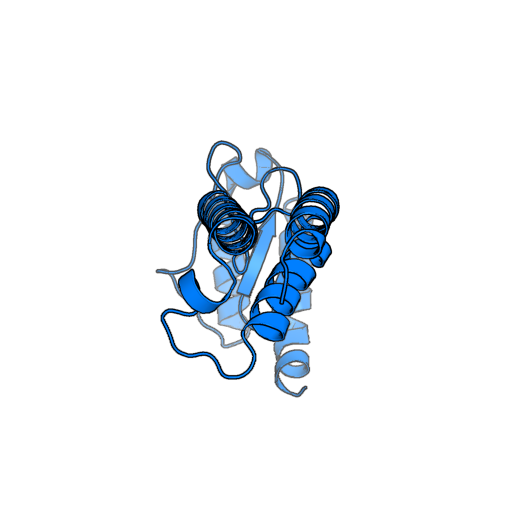 113 ? 22.234 1.191 -17.000 1.00 92.38 113 ASN A C 1
ATOM 860 O O . ASN A 1 113 ? 23.392 0.784 -17.013 1.00 92.38 113 ASN A O 1
ATOM 864 N N . ARG A 1 114 ? 21.909 2.311 -16.346 1.00 87.94 114 ARG A N 1
ATOM 865 C CA . ARG A 1 114 ? 22.896 3.215 -15.721 1.00 87.94 114 ARG A CA 1
ATOM 866 C C . ARG A 1 114 ? 23.648 2.597 -14.544 1.00 87.94 114 ARG A C 1
ATOM 868 O O . ARG A 1 114 ? 24.747 3.034 -14.230 1.00 87.94 114 ARG A O 1
ATOM 875 N N . GLU A 1 115 ? 23.037 1.618 -13.888 1.00 86.69 115 GLU A N 1
ATOM 876 C CA . GLU A 1 115 ? 23.594 0.929 -12.719 1.00 86.69 115 GLU A CA 1
ATOM 877 C C . GLU A 1 115 ? 24.346 -0.356 -13.102 1.00 86.69 115 GLU A C 1
ATOM 879 O O . GLU A 1 115 ? 24.856 -1.045 -12.224 1.00 86.69 115 GLU A O 1
ATOM 884 N N . GLY A 1 116 ? 24.422 -0.692 -14.399 1.00 88.06 116 GLY A N 1
ATOM 885 C CA . GLY A 1 116 ? 25.103 -1.900 -14.870 1.00 88.06 116 GLY A CA 1
ATOM 886 C C . GLY A 1 116 ? 24.454 -3.186 -14.358 1.00 88.06 116 GLY A C 1
ATOM 887 O O . GLY A 1 116 ? 25.150 -4.142 -14.018 1.00 88.06 116 GLY A O 1
ATOM 888 N N . HIS A 1 117 ? 23.121 -3.215 -14.263 1.00 89.31 117 HIS A N 1
ATOM 889 C CA . HIS A 1 117 ? 22.403 -4.383 -13.774 1.00 89.31 117 HIS A CA 1
ATOM 890 C C . HIS A 1 117 ? 22.632 -5.569 -14.732 1.00 89.31 117 HIS A C 1
ATOM 892 O O . HIS A 1 117 ? 22.376 -5.425 -15.933 1.00 89.31 117 HIS A O 1
ATOM 898 N N . PRO A 1 118 ? 23.071 -6.741 -14.229 1.00 88.56 118 PRO A N 1
ATOM 899 C CA . PRO A 1 118 ? 23.500 -7.863 -15.069 1.00 88.56 118 PRO A CA 1
ATOM 900 C C . PRO A 1 118 ? 22.360 -8.466 -15.899 1.00 88.56 118 PRO A C 1
ATOM 902 O O . PRO A 1 118 ? 22.594 -8.967 -16.991 1.00 88.56 118 PRO A O 1
ATOM 905 N N . ASP A 1 119 ? 21.121 -8.379 -15.408 1.00 93.38 119 ASP A N 1
ATOM 906 C CA . ASP A 1 119 ? 19.921 -8.756 -16.163 1.00 93.38 119 ASP A CA 1
ATOM 907 C C . ASP A 1 119 ? 18.884 -7.627 -16.135 1.00 93.38 119 ASP A C 1
ATOM 909 O O . ASP A 1 119 ? 17.884 -7.652 -15.409 1.00 93.38 119 ASP A O 1
ATOM 913 N N . PHE A 1 120 ? 19.180 -6.548 -16.861 1.00 93.81 120 PHE A N 1
ATOM 914 C CA . PHE A 1 120 ? 18.306 -5.374 -16.939 1.00 93.81 120 PHE A CA 1
ATOM 915 C C . PHE A 1 120 ? 16.917 -5.715 -17.508 1.00 93.81 120 PHE A C 1
ATOM 917 O O . PHE A 1 120 ? 15.899 -5.138 -17.109 1.00 93.81 120 PHE A O 1
ATOM 924 N N . ARG A 1 121 ? 16.851 -6.716 -18.394 1.00 94.44 121 ARG A N 1
ATOM 925 C CA . ARG A 1 121 ? 15.601 -7.203 -18.978 1.00 94.44 121 ARG A CA 1
ATOM 926 C C . ARG A 1 121 ? 14.686 -7.812 -17.924 1.00 94.44 121 ARG A C 1
ATOM 928 O O . ARG A 1 121 ? 13.520 -7.415 -17.836 1.00 94.44 121 ARG A O 1
ATOM 935 N N . ALA A 1 122 ? 15.195 -8.746 -17.121 1.00 94.50 122 ALA A N 1
ATOM 936 C CA . ALA A 1 122 ? 14.425 -9.364 -16.048 1.00 94.50 122 ALA A CA 1
ATOM 937 C C . ALA A 1 122 ? 14.043 -8.347 -14.969 1.00 94.50 122 ALA A C 1
ATOM 939 O O . ALA A 1 122 ? 12.917 -8.386 -14.471 1.00 94.50 122 ALA A O 1
ATOM 940 N N . GLN A 1 123 ? 14.923 -7.389 -14.662 1.00 94.50 123 GLN A N 1
ATOM 941 C CA . GLN A 1 123 ? 14.627 -6.315 -13.712 1.00 94.50 123 GLN A CA 1
ATOM 942 C C . GLN A 1 123 ? 13.408 -5.489 -14.155 1.00 94.50 123 GLN A C 1
ATOM 944 O O . GLN A 1 123 ? 12.457 -5.307 -13.387 1.00 94.50 123 GLN A O 1
ATOM 949 N N . LEU A 1 124 ? 13.398 -5.015 -15.405 1.00 94.94 124 LEU A N 1
ATOM 950 C CA . LEU A 1 124 ? 12.270 -4.260 -15.953 1.00 94.94 124 LEU A CA 1
ATOM 951 C C . LEU A 1 124 ? 10.998 -5.108 -16.018 1.00 94.94 124 LEU A C 1
ATOM 953 O O . LEU A 1 124 ? 9.927 -4.635 -15.630 1.00 94.94 124 LEU A O 1
ATOM 957 N N . LEU A 1 125 ? 11.107 -6.370 -16.437 1.00 95.62 125 LEU A N 1
ATOM 958 C CA . LEU A 1 125 ? 9.968 -7.283 -16.484 1.00 95.62 125 LEU A CA 1
ATOM 959 C C . LEU A 1 125 ? 9.372 -7.540 -15.092 1.00 95.62 125 LEU A C 1
ATOM 961 O O . LEU A 1 125 ? 8.147 -7.550 -14.946 1.00 95.62 125 LEU A O 1
ATOM 965 N N . GLY A 1 126 ? 10.209 -7.698 -14.065 1.00 95.69 126 GLY A N 1
ATOM 966 C CA . GLY A 1 126 ? 9.781 -7.866 -12.676 1.00 95.69 126 GLY A CA 1
ATOM 967 C C . GLY A 1 126 ? 8.992 -6.658 -12.173 1.00 95.69 126 GLY A C 1
ATOM 968 O O . GLY A 1 126 ? 7.891 -6.813 -11.643 1.00 95.69 126 GLY A O 1
ATOM 969 N N . ARG A 1 127 ? 9.486 -5.442 -12.443 1.00 95.00 127 ARG A N 1
ATOM 970 C CA . ARG A 1 127 ? 8.775 -4.197 -12.107 1.00 95.00 127 ARG A CA 1
ATOM 971 C C . ARG A 1 127 ? 7.432 -4.095 -12.830 1.00 95.00 127 ARG A C 1
ATOM 973 O O . ARG A 1 127 ? 6.423 -3.810 -12.195 1.00 95.00 127 ARG A O 1
ATOM 980 N N . ILE A 1 128 ? 7.383 -4.383 -14.132 1.00 95.94 128 ILE A N 1
ATOM 981 C CA . ILE A 1 128 ? 6.129 -4.377 -14.910 1.00 95.94 128 ILE A CA 1
ATOM 982 C C . ILE A 1 128 ? 5.135 -5.404 -14.362 1.00 95.94 128 ILE A C 1
ATOM 984 O O . ILE A 1 128 ? 3.943 -5.115 -14.264 1.00 95.94 128 ILE A O 1
ATOM 988 N N . THR A 1 129 ? 5.617 -6.591 -13.996 1.00 95.50 129 THR A N 1
ATOM 989 C CA . THR A 1 129 ? 4.785 -7.667 -13.445 1.00 95.50 129 THR A CA 1
ATOM 990 C C . THR A 1 129 ? 4.184 -7.252 -12.107 1.00 95.50 129 THR A C 1
ATOM 992 O O . THR A 1 129 ? 2.982 -7.407 -11.912 1.00 95.50 129 THR A O 1
ATOM 995 N N . TRP A 1 130 ? 4.971 -6.626 -11.228 1.00 94.12 130 TRP A N 1
ATOM 996 C CA . TRP A 1 130 ? 4.454 -6.055 -9.986 1.00 94.12 130 TRP A CA 1
ATOM 997 C C . TRP A 1 130 ? 3.369 -4.996 -10.247 1.00 94.12 130 TRP A C 1
ATOM 999 O O . TRP A 1 130 ? 2.286 -5.069 -9.663 1.00 94.12 130 TRP A O 1
ATOM 1009 N N . VAL A 1 131 ? 3.588 -4.077 -11.198 1.00 94.25 131 VAL A N 1
ATOM 1010 C CA . VAL A 1 131 ? 2.561 -3.095 -11.598 1.00 94.25 131 VAL A CA 1
ATOM 1011 C C . VAL A 1 131 ? 1.300 -3.784 -12.127 1.00 94.25 131 VAL A C 1
ATOM 1013 O O . VAL A 1 131 ? 0.194 -3.325 -11.846 1.00 94.25 131 VAL A O 1
ATOM 1016 N N . ALA A 1 132 ? 1.435 -4.872 -12.886 1.00 94.75 132 ALA A N 1
ATOM 1017 C CA . ALA A 1 132 ? 0.301 -5.629 -13.410 1.00 94.75 132 ALA A CA 1
ATOM 1018 C C . ALA A 1 132 ? -0.508 -6.315 -12.299 1.00 94.75 132 ALA A C 1
ATOM 1020 O O . ALA A 1 132 ? -1.734 -6.324 -12.383 1.00 94.75 132 ALA A O 1
ATOM 1021 N N . CYS A 1 133 ? 0.151 -6.813 -11.249 1.00 93.12 133 CYS A N 1
ATOM 1022 C CA . CYS A 1 133 ? -0.519 -7.351 -10.064 1.00 93.12 133 CYS A CA 1
ATOM 1023 C C . CYS A 1 133 ? -1.309 -6.271 -9.308 1.00 93.12 133 CYS A C 1
ATOM 1025 O O . CYS A 1 133 ? -2.413 -6.535 -8.844 1.00 93.12 133 CYS A O 1
ATOM 1027 N N . VAL A 1 134 ? -0.767 -5.052 -9.198 1.00 92.00 134 VAL A N 1
ATOM 1028 C CA . VAL A 1 134 ? -1.408 -3.946 -8.462 1.00 92.00 134 VAL A CA 1
ATOM 1029 C C . VAL A 1 134 ? -2.516 -3.267 -9.277 1.00 92.00 134 VAL A C 1
ATOM 1031 O O . VAL A 1 134 ? -3.566 -2.924 -8.737 1.00 92.00 134 VAL A O 1
ATOM 1034 N N . HIS A 1 135 ? -2.280 -3.030 -10.569 1.00 93.25 135 HIS A N 1
ATOM 1035 C CA . HIS A 1 135 ? -3.189 -2.315 -11.463 1.00 93.25 135 HIS A CA 1
ATOM 1036 C C . HIS A 1 135 ? -3.100 -2.882 -12.898 1.00 93.25 135 HIS A C 1
ATOM 1038 O O . HIS A 1 135 ? -2.392 -2.322 -13.752 1.00 93.25 135 HIS A O 1
ATOM 1044 N N . PRO A 1 136 ? -3.891 -3.922 -13.231 1.00 93.81 136 PRO A N 1
ATOM 1045 C CA . PRO A 1 136 ? -3.739 -4.675 -14.479 1.00 93.81 136 PRO A CA 1
ATOM 1046 C C . PRO A 1 136 ? -3.751 -3.825 -15.763 1.00 93.81 136 PRO A C 1
ATOM 1048 O O . PRO A 1 136 ? -2.849 -4.001 -16.584 1.00 93.81 136 PRO A O 1
ATOM 1051 N N . PRO A 1 137 ? -4.643 -2.821 -15.938 1.00 94.38 137 PRO A N 1
ATOM 1052 C CA . PRO A 1 137 ? -4.620 -1.985 -17.147 1.00 94.38 137 PRO A CA 1
ATOM 1053 C C . PRO A 1 137 ? -3.323 -1.181 -17.355 1.00 94.38 137 PRO A C 1
ATOM 1055 O O . PRO A 1 137 ? -2.867 -1.009 -18.484 1.00 94.38 137 PRO A O 1
ATOM 1058 N N . ARG A 1 138 ? -2.698 -0.683 -16.275 1.00 93.69 138 ARG A N 1
ATOM 1059 C CA . ARG A 1 138 ? -1.425 0.053 -16.354 1.00 93.69 138 ARG A CA 1
ATOM 1060 C C . ARG A 1 138 ? -0.274 -0.900 -16.652 1.00 93.69 138 ARG A C 1
ATOM 1062 O O . ARG A 1 138 ? 0.575 -0.568 -17.476 1.00 93.69 138 ARG A O 1
ATOM 1069 N N . GLY A 1 139 ? -0.285 -2.080 -16.030 1.00 94.94 139 GLY A N 1
ATOM 1070 C CA . GLY A 1 139 ? 0.679 -3.141 -16.308 1.00 94.94 139 GLY A CA 1
ATOM 1071 C C . GLY A 1 139 ? 0.635 -3.597 -17.766 1.00 94.94 139 GLY A C 1
ATOM 1072 O O . GLY A 1 139 ? 1.677 -3.660 -18.410 1.00 94.94 139 GLY A O 1
ATOM 1073 N N . ALA A 1 140 ? -0.561 -3.812 -18.325 1.00 95.56 140 ALA A N 1
ATOM 1074 C CA . ALA A 1 140 ? -0.738 -4.172 -19.733 1.00 95.56 140 ALA A CA 1
ATOM 1075 C C . ALA A 1 140 ? -0.140 -3.119 -20.681 1.00 95.56 140 ALA A C 1
ATOM 1077 O O . ALA A 1 140 ? 0.558 -3.470 -21.633 1.00 95.56 140 ALA A O 1
ATOM 1078 N N . ARG A 1 141 ? -0.335 -1.825 -20.382 1.00 95.62 141 ARG A N 1
ATOM 1079 C CA . ARG A 1 141 ? 0.256 -0.732 -21.168 1.00 95.62 141 ARG A CA 1
ATOM 1080 C C . ARG A 1 141 ? 1.785 -0.764 -21.149 1.00 95.62 141 ARG A C 1
ATOM 1082 O O . ARG A 1 141 ? 2.402 -0.690 -22.205 1.00 95.62 141 ARG A O 1
ATOM 1089 N N . LEU A 1 142 ? 2.390 -0.903 -19.968 1.00 96.25 142 LEU A N 1
ATOM 1090 C CA . LEU A 1 142 ? 3.849 -0.999 -19.844 1.00 96.25 142 LEU A CA 1
ATOM 1091 C C . LEU A 1 142 ? 4.392 -2.261 -20.523 1.00 96.25 142 LEU A C 1
ATOM 1093 O O . LEU A 1 142 ? 5.448 -2.218 -21.141 1.00 96.25 142 LEU A O 1
ATOM 1097 N N . ARG A 1 143 ? 3.661 -3.377 -20.457 1.00 96.31 143 ARG A N 1
ATOM 1098 C CA . ARG A 1 143 ? 4.050 -4.626 -21.120 1.00 96.31 143 ARG A CA 1
ATOM 1099 C C . ARG A 1 143 ? 4.056 -4.492 -22.642 1.00 96.31 143 ARG A C 1
ATOM 1101 O O . ARG A 1 143 ? 4.957 -5.020 -23.287 1.00 96.31 143 ARG A O 1
ATOM 1108 N N . ALA A 1 144 ? 3.096 -3.759 -23.204 1.00 95.62 144 ALA A N 1
ATOM 1109 C CA . ALA A 1 144 ? 3.083 -3.439 -24.628 1.00 95.62 144 ALA A CA 1
ATOM 1110 C C . ALA A 1 144 ? 4.284 -2.564 -25.028 1.00 95.62 144 ALA A C 1
ATOM 1112 O O . ALA A 1 144 ? 4.920 -2.839 -26.041 1.00 95.62 144 ALA A O 1
ATOM 1113 N N . ASP A 1 145 ? 4.634 -1.556 -24.221 1.00 94.31 145 ASP A N 1
ATOM 1114 C CA . ASP A 1 145 ? 5.819 -0.720 -24.466 1.00 94.31 145 ASP A CA 1
ATOM 1115 C C . ASP A 1 145 ? 7.125 -1.524 -24.345 1.00 94.31 145 ASP A C 1
ATOM 1117 O O . ASP A 1 145 ? 8.024 -1.367 -25.166 1.00 94.31 145 ASP A O 1
ATOM 1121 N N . PHE A 1 146 ? 7.207 -2.446 -23.384 1.00 96.00 146 PHE A N 1
ATOM 1122 C CA . PHE A 1 146 ? 8.344 -3.354 -23.213 1.00 96.00 146 PHE A CA 1
ATOM 1123 C C . PHE A 1 146 ? 8.559 -4.277 -24.420 1.00 96.00 146 PHE A C 1
ATOM 1125 O O . PHE A 1 146 ? 9.697 -4.541 -24.798 1.00 96.00 146 PHE A O 1
ATOM 1132 N N . GLY A 1 147 ? 7.478 -4.741 -25.056 1.00 94.00 147 GLY A N 1
ATOM 1133 C CA . GLY A 1 147 ? 7.548 -5.577 -26.259 1.00 94.00 147 GLY A CA 1
ATOM 1134 C C . GLY A 1 147 ? 8.077 -4.860 -27.507 1.00 94.00 147 GLY A C 1
ATOM 1135 O O . GLY A 1 147 ? 8.394 -5.523 -28.486 1.00 94.00 147 GLY A O 1
ATOM 1136 N N . ARG A 1 148 ? 8.180 -3.525 -27.485 1.00 93.88 148 ARG A N 1
ATOM 1137 C CA . ARG A 1 148 ? 8.722 -2.716 -28.593 1.00 93.88 148 ARG A CA 1
ATOM 1138 C C . ARG A 1 148 ? 10.237 -2.522 -28.518 1.00 93.88 148 ARG A C 1
ATOM 1140 O O . ARG A 1 148 ? 10.807 -1.931 -29.427 1.00 93.88 148 ARG A O 1
ATOM 1147 N N . ILE A 1 149 ? 10.870 -2.942 -27.425 1.00 93.88 149 ILE A N 1
ATOM 1148 C CA . ILE A 1 149 ? 12.307 -2.775 -27.209 1.00 93.88 149 ILE A CA 1
ATOM 1149 C C . ILE A 1 149 ? 13.052 -3.885 -27.956 1.00 93.88 149 ILE A C 1
ATOM 1151 O O . ILE A 1 149 ? 12.751 -5.065 -27.765 1.00 93.88 149 ILE A O 1
ATOM 1155 N N . SER A 1 150 ? 14.043 -3.500 -28.760 1.00 90.69 150 SER A N 1
ATOM 1156 C CA . SER A 1 150 ? 15.049 -4.422 -29.293 1.00 90.69 150 SER A CA 1
ATOM 1157 C C . SER A 1 150 ? 16.085 -4.693 -28.202 1.00 90.69 150 SER A C 1
ATOM 1159 O O . SER A 1 150 ? 16.777 -3.765 -27.781 1.00 90.69 150 SER A O 1
ATOM 1161 N N . TRP A 1 151 ? 16.113 -5.932 -27.708 1.00 89.31 151 TRP A N 1
ATOM 1162 C CA . TRP A 1 151 ? 17.005 -6.394 -26.640 1.00 89.31 151 TRP A CA 1
ATOM 1163 C C . TRP A 1 151 ? 18.353 -6.847 -27.176 1.00 89.31 151 TRP A C 1
ATOM 1165 O O . TRP A 1 151 ? 18.356 -7.475 -28.259 1.00 89.31 151 TRP A O 1
#

Sequence (151 aa):
MLANLTLRRLDSRLSGWAGAFDAVYTRYADDLAFSGSAELARRADAFVRGAARIVADEGHALNGLKTRIHPAGVRQSVTGVVVNERTNITRSEFDLLKAVLRNCAVHGPESQNREGHPDFRAQLLGRITWVACVHPPRGARLRADFGRISW

Organism: NCBI:txid670078